Protein AF-A0A7W0CKQ2-F1 (afdb_monomer_lite)

pLDDT: mean 81.31, std 12.92, range [56.69, 96.81]

Sequence (159 aa):
MTKRRLLDELNRATTPTARPNVLVALWRWRYELGAAITIVLVVTTVGPLPLAVPLLLLLWPPGRSEVWGRIRCVIVAHRIRVGFVQAYLVNRRGQIPVIAWCAPAPWGERAWVWCRAGITPGEIADRPEVIATACWAHSVEVLPHPRKPHWVLLEIVRG

Organism: NCBI:txid1032476

Structure (mmCIF, N/CA/C/O backbone):
data_AF-A0A7W0CKQ2-F1
#
_entry.id   AF-A0A7W0CKQ2-F1
#
loop_
_atom_site.group_PDB
_atom_site.id
_atom_site.type_symbol
_atom_site.label_atom_id
_atom_site.label_alt_id
_atom_site.label_comp_id
_atom_site.label_asym_id
_atom_site.label_entity_id
_atom_site.label_seq_id
_atom_site.pdbx_PDB_ins_code
_atom_site.Cartn_x
_atom_site.Cartn_y
_atom_site.Cartn_z
_atom_site.occupancy
_atom_site.B_iso_or_equiv
_atom_site.auth_seq_id
_atom_site.auth_comp_id
_atom_site.auth_asym_id
_atom_site.auth_atom_id
_atom_site.pdbx_PDB_model_num
ATOM 1 N N . MET A 1 1 ? -11.106 -5.987 29.820 1.00 61.22 1 MET A N 1
ATOM 2 C CA . MET A 1 1 ? -11.241 -6.160 28.355 1.00 61.22 1 MET A CA 1
ATOM 3 C C . MET A 1 1 ? -12.697 -6.520 28.054 1.00 61.22 1 MET A C 1
ATOM 5 O O . MET A 1 1 ? -13.184 -7.516 28.567 1.00 61.22 1 MET A O 1
ATOM 9 N N . THR A 1 2 ? -13.450 -5.654 27.370 1.00 86.75 2 THR A N 1
ATOM 10 C CA . THR A 1 2 ? -14.924 -5.751 27.276 1.00 86.75 2 THR A CA 1
ATOM 11 C C . THR A 1 2 ? -15.350 -6.796 26.239 1.00 86.75 2 THR A C 1
ATOM 13 O O . THR A 1 2 ? -14.802 -6.798 25.141 1.00 86.75 2 THR A O 1
ATOM 16 N N . LYS A 1 3 ? -16.367 -7.624 26.528 1.00 87.38 3 LYS A N 1
ATOM 17 C CA . LYS A 1 3 ? -16.922 -8.679 25.640 1.00 87.38 3 LYS A CA 1
ATOM 18 C C . LYS A 1 3 ? -17.073 -8.264 24.163 1.00 87.38 3 LYS A C 1
ATOM 20 O O . LYS A 1 3 ? -16.834 -9.073 23.275 1.00 87.38 3 LYS A O 1
ATOM 25 N N . ARG A 1 4 ? -17.423 -6.998 23.893 1.00 83.56 4 ARG A N 1
ATOM 26 C CA . ARG A 1 4 ? -17.528 -6.441 22.530 1.00 83.56 4 ARG A CA 1
ATOM 27 C C . ARG A 1 4 ? -16.199 -6.440 21.761 1.00 83.56 4 ARG A C 1
ATOM 29 O O . ARG A 1 4 ? -16.205 -6.815 20.600 1.00 83.56 4 ARG A O 1
ATOM 36 N N . ARG A 1 5 ? -15.072 -6.103 22.403 1.00 80.94 5 ARG A N 1
ATOM 37 C CA . ARG A 1 5 ? -13.747 -6.131 21.752 1.00 80.94 5 ARG A CA 1
ATOM 38 C C . ARG A 1 5 ? -13.336 -7.546 21.356 1.00 80.94 5 ARG A C 1
ATOM 40 O O . ARG A 1 5 ? -12.866 -7.734 20.247 1.00 80.94 5 ARG A O 1
ATOM 47 N N . LEU A 1 6 ? -13.568 -8.527 22.231 1.00 85.38 6 LEU A N 1
ATOM 48 C CA . LEU A 1 6 ? -13.266 -9.932 21.932 1.00 85.38 6 LEU A CA 1
ATOM 49 C C . LEU A 1 6 ? -14.089 -10.450 20.749 1.00 85.38 6 LEU A C 1
ATOM 51 O O . LEU A 1 6 ? -13.558 -11.132 19.882 1.00 85.38 6 LEU A O 1
ATOM 55 N N . LEU A 1 7 ? -15.376 -10.095 20.683 1.00 85.62 7 LEU A N 1
ATOM 56 C CA . LEU A 1 7 ? -16.220 -10.441 19.538 1.00 85.62 7 LEU A CA 1
ATOM 57 C C . LEU A 1 7 ? -15.746 -9.756 18.251 1.00 85.62 7 LEU A C 1
ATOM 59 O O . LEU A 1 7 ? -15.722 -10.400 17.207 1.00 85.62 7 LEU A O 1
ATOM 63 N N . ASP A 1 8 ? -15.340 -8.486 18.316 1.00 80.06 8 ASP A N 1
ATOM 64 C CA . ASP A 1 8 ? -14.803 -7.769 17.155 1.00 80.06 8 ASP A CA 1
ATOM 65 C C . ASP A 1 8 ? -13.470 -8.372 16.671 1.00 80.06 8 ASP A C 1
ATOM 67 O O . ASP A 1 8 ? -13.267 -8.500 15.464 1.00 80.06 8 ASP A O 1
ATOM 71 N N . GLU A 1 9 ? -12.585 -8.792 17.581 1.00 81.31 9 GLU A N 1
ATOM 72 C CA . GLU A 1 9 ? -11.327 -9.479 17.251 1.00 81.31 9 GLU A CA 1
ATOM 73 C C . GLU A 1 9 ? -11.567 -10.864 16.639 1.00 81.31 9 GLU A C 1
ATOM 75 O O . GLU A 1 9 ? -11.019 -11.167 15.579 1.00 81.31 9 GLU A O 1
ATOM 80 N N . LEU A 1 10 ? -12.442 -11.676 17.242 1.00 83.56 10 LEU A N 1
ATOM 81 C CA . LEU A 1 10 ? -12.823 -12.987 16.704 1.00 83.56 10 LEU A CA 1
ATOM 82 C C . LEU A 1 10 ? -13.466 -12.868 15.320 1.00 83.56 10 LEU A C 1
ATOM 84 O O . LEU A 1 10 ? -13.166 -13.653 14.419 1.00 83.56 10 LEU A O 1
ATOM 88 N N . ASN A 1 11 ? -14.326 -11.867 15.126 1.00 81.69 11 ASN A N 1
ATOM 89 C CA . ASN A 1 11 ? -14.969 -11.627 13.841 1.00 81.69 11 ASN A CA 1
ATOM 90 C C . ASN A 1 11 ? -13.939 -11.218 12.774 1.00 81.69 11 ASN A C 1
ATOM 92 O O . ASN A 1 11 ? -13.985 -11.720 11.654 1.00 81.69 11 ASN A O 1
ATOM 96 N N . ARG A 1 12 ? -12.952 -10.372 13.108 1.00 72.75 12 ARG A N 1
ATOM 97 C CA . ARG A 1 12 ? -11.846 -10.047 12.184 1.00 72.75 12 ARG A CA 1
ATOM 98 C C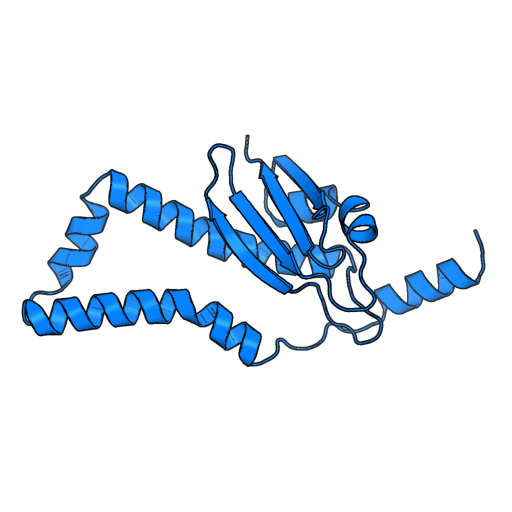 . ARG A 1 12 ? -11.006 -11.269 11.828 1.00 72.75 12 ARG A C 1
ATOM 100 O O . ARG A 1 12 ? -10.653 -11.419 10.663 1.00 72.75 12 ARG A O 1
ATOM 107 N N . ALA A 1 13 ? -10.714 -12.135 12.798 1.00 76.19 13 ALA A N 1
ATOM 108 C CA . ALA A 1 13 ? -9.913 -13.337 12.578 1.00 76.19 13 ALA A CA 1
ATOM 109 C C . ALA A 1 13 ? -10.618 -14.371 11.683 1.00 76.19 13 ALA A C 1
ATOM 111 O O . ALA A 1 13 ? -9.965 -15.092 10.934 1.00 76.19 13 ALA A O 1
ATOM 112 N N . THR A 1 14 ? -11.951 -14.433 11.741 1.00 79.94 14 THR A N 1
ATOM 113 C CA . THR A 1 14 ? -12.763 -15.409 10.994 1.00 79.94 14 THR A CA 1
ATOM 114 C C . THR A 1 14 ? -13.299 -14.884 9.663 1.00 79.94 14 THR A C 1
ATOM 116 O O . THR A 1 14 ? -13.731 -15.682 8.832 1.00 79.94 14 THR A O 1
ATOM 119 N N . THR A 1 15 ? -13.266 -13.568 9.419 1.00 77.38 15 THR A N 1
ATOM 120 C CA . THR A 1 15 ? -13.777 -12.985 8.172 1.00 77.38 15 THR A CA 1
ATOM 121 C C . THR A 1 15 ? -12.854 -13.347 6.999 1.00 77.38 15 THR A C 1
ATOM 123 O O . THR A 1 15 ? -11.710 -12.885 6.959 1.00 77.38 15 THR A O 1
ATOM 126 N N . PRO A 1 16 ? -13.323 -14.117 5.997 1.00 73.81 16 PRO A N 1
ATOM 127 C CA . PRO A 1 16 ? -12.514 -14.432 4.829 1.00 73.81 16 PRO A CA 1
ATOM 128 C C . PRO A 1 16 ? -12.213 -13.166 4.021 1.00 73.81 16 PRO A C 1
ATOM 130 O O . PRO A 1 16 ? -13.053 -12.277 3.858 1.00 73.81 16 PRO A O 1
ATOM 133 N N . THR A 1 17 ? -10.998 -13.091 3.479 1.00 72.81 17 THR A N 1
ATOM 134 C CA . THR A 1 17 ? -10.588 -11.951 2.655 1.00 72.81 17 THR A CA 1
ATOM 135 C C . THR A 1 17 ? -11.352 -11.944 1.331 1.00 72.81 17 THR A C 1
ATOM 137 O O . THR A 1 17 ? -11.393 -12.929 0.591 1.00 72.81 17 THR A O 1
ATOM 140 N N . ALA A 1 18 ? -11.980 -10.812 1.019 1.00 75.31 18 ALA A N 1
ATOM 141 C CA . ALA A 1 18 ? -12.736 -10.648 -0.212 1.00 75.31 18 ALA A CA 1
ATOM 142 C C . ALA A 1 18 ? -11.805 -10.708 -1.435 1.00 75.31 18 ALA A C 1
ATOM 144 O O . ALA A 1 18 ? -10.710 -10.129 -1.445 1.00 75.31 18 ALA A O 1
ATOM 145 N N . ARG A 1 19 ? -12.262 -11.377 -2.504 1.00 69.69 19 ARG A N 1
ATOM 146 C CA . ARG A 1 19 ? -11.509 -11.475 -3.762 1.00 69.69 19 ARG A CA 1
ATOM 147 C C . ARG A 1 19 ? -11.252 -10.075 -4.352 1.00 69.69 19 ARG A C 1
ATOM 149 O O . ARG A 1 19 ? -12.103 -9.190 -4.230 1.00 69.69 19 ARG A O 1
ATOM 156 N N . PRO A 1 20 ? -10.078 -9.844 -4.977 1.00 63.22 20 PRO A N 1
ATOM 157 C CA . PRO A 1 20 ? -9.766 -8.563 -5.600 1.00 63.22 20 PRO A CA 1
ATOM 158 C C . PRO A 1 20 ? -10.829 -8.185 -6.634 1.00 63.22 20 PRO A C 1
ATOM 160 O O . PRO A 1 20 ? -11.182 -8.998 -7.481 1.00 63.22 20 PRO A O 1
ATOM 163 N N . ASN A 1 21 ? -11.298 -6.938 -6.588 1.00 68.12 21 ASN A N 1
ATOM 164 C CA . ASN A 1 21 ? -12.192 -6.410 -7.613 1.00 68.12 21 ASN A CA 1
ATOM 165 C C . ASN A 1 21 ? -11.434 -6.269 -8.950 1.00 68.12 21 ASN A C 1
ATOM 167 O O . ASN A 1 21 ? -10.255 -5.906 -8.946 1.00 68.12 21 ASN A O 1
ATOM 171 N N . VAL A 1 22 ? -12.110 -6.498 -10.080 1.00 59.16 22 VAL A N 1
ATOM 172 C CA . VAL A 1 22 ? -11.558 -6.374 -11.444 1.00 59.16 22 VAL A CA 1
ATOM 173 C C . VAL A 1 22 ? -10.933 -4.996 -11.663 1.00 59.16 22 VAL A C 1
ATOM 175 O O . VAL A 1 22 ? -9.868 -4.894 -12.254 1.00 59.16 22 VAL A O 1
ATOM 178 N N . LEU A 1 23 ? -11.507 -3.942 -11.077 1.00 59.78 23 LEU A N 1
ATOM 179 C CA . LEU A 1 23 ? -10.937 -2.590 -11.106 1.00 59.78 23 LEU A CA 1
ATOM 180 C C . LEU A 1 23 ? -9.557 -2.494 -10.438 1.00 59.78 23 LEU A C 1
ATOM 182 O O . LEU A 1 23 ? -8.695 -1.772 -10.920 1.00 59.78 23 LEU A O 1
ATOM 186 N N . VAL A 1 24 ? -9.313 -3.241 -9.356 1.00 63.59 24 VAL A N 1
ATOM 187 C CA . VAL A 1 24 ? -7.997 -3.292 -8.692 1.00 63.59 24 VAL A CA 1
ATOM 188 C C . VAL A 1 24 ? -7.001 -4.083 -9.541 1.00 63.59 24 VAL A C 1
ATOM 190 O O . VAL A 1 24 ? -5.821 -3.739 -9.581 1.00 63.59 24 VAL A O 1
ATOM 193 N N . ALA A 1 25 ? -7.467 -5.116 -10.247 1.00 62.53 25 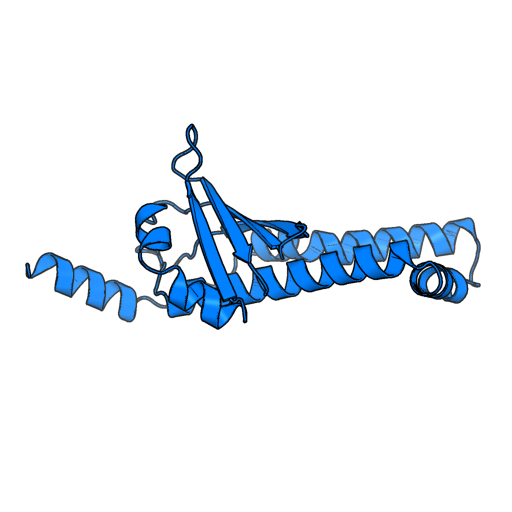ALA A N 1
ATOM 194 C CA . ALA A 1 25 ? -6.652 -5.849 -11.212 1.00 62.53 25 ALA A CA 1
ATOM 195 C C . ALA A 1 25 ? -6.296 -4.980 -12.432 1.00 62.53 25 ALA A C 1
ATOM 197 O O . ALA A 1 25 ? -5.134 -4.927 -12.817 1.00 62.53 25 ALA A O 1
ATOM 198 N N . LEU A 1 26 ? -7.253 -4.220 -12.966 1.00 59.84 26 LEU A N 1
ATOM 199 C CA . LEU A 1 26 ? -7.049 -3.283 -14.071 1.00 59.84 26 LEU A CA 1
ATOM 200 C C . LEU A 1 26 ? -6.112 -2.136 -13.670 1.00 59.84 26 LEU A C 1
ATOM 202 O O . LEU A 1 26 ? -5.181 -1.794 -14.392 1.00 59.84 26 LEU A O 1
ATOM 206 N N . TRP A 1 27 ? -6.303 -1.594 -12.463 1.00 65.00 27 TRP A N 1
ATOM 207 C CA . TRP A 1 27 ? -5.400 -0.622 -11.854 1.00 65.00 27 TRP A CA 1
ATOM 208 C C . TRP A 1 27 ? -3.989 -1.220 -11.794 1.00 65.00 27 TRP A C 1
ATOM 210 O O . TRP A 1 27 ? -3.040 -0.583 -12.237 1.00 65.00 27 TRP A O 1
ATOM 220 N N . ARG A 1 28 ? -3.816 -2.456 -11.321 1.00 64.19 28 ARG A N 1
ATOM 221 C CA . ARG A 1 28 ? -2.519 -3.157 -11.311 1.00 64.19 28 ARG A CA 1
ATOM 222 C C . ARG A 1 28 ? -1.914 -3.324 -12.716 1.00 64.19 28 ARG A C 1
ATOM 224 O O . ARG A 1 28 ? -0.700 -3.213 -12.849 1.00 64.19 28 ARG A O 1
ATOM 231 N N . TRP A 1 29 ? -2.743 -3.489 -13.744 1.00 59.38 29 TRP A N 1
ATOM 232 C CA . TRP A 1 29 ? -2.312 -3.643 -15.135 1.00 59.38 29 TRP A CA 1
ATOM 233 C C . TRP A 1 29 ? -1.749 -2.374 -15.773 1.00 59.38 29 TRP A C 1
ATOM 235 O O . TRP A 1 29 ? -1.114 -2.460 -16.814 1.00 59.38 29 TRP A O 1
ATOM 245 N N . ARG A 1 30 ? -1.884 -1.194 -15.156 1.00 70.31 30 ARG A N 1
ATOM 246 C CA . ARG A 1 30 ? -1.410 0.058 -15.772 1.00 70.31 30 ARG A CA 1
ATOM 247 C C . ARG A 1 30 ? 0.099 0.097 -16.054 1.00 70.31 30 ARG A C 1
ATOM 249 O O . ARG A 1 30 ? 0.514 0.776 -16.983 1.00 70.31 30 ARG A O 1
ATOM 256 N N . TYR A 1 31 ? 0.913 -0.628 -15.282 1.00 63.09 31 TYR A N 1
ATOM 257 C CA . TYR A 1 31 ? 2.360 -0.710 -15.522 1.00 63.09 31 TYR A CA 1
ATOM 258 C C . TYR A 1 31 ? 2.708 -1.710 -16.630 1.00 63.09 31 TYR A C 1
ATOM 260 O O . TYR A 1 31 ? 3.593 -1.435 -17.433 1.00 63.09 31 TYR A O 1
ATOM 268 N N . GLU A 1 32 ? 1.976 -2.824 -16.715 1.00 65.94 32 GLU A N 1
ATOM 269 C CA . GLU A 1 32 ? 2.106 -3.800 -17.807 1.00 65.94 32 GLU A CA 1
ATOM 270 C C . GLU A 1 32 ? 1.605 -3.202 -19.131 1.00 65.94 32 GLU A C 1
ATOM 272 O O . GLU A 1 32 ? 2.283 -3.307 -20.148 1.00 65.94 32 GLU A O 1
ATOM 277 N N . LEU A 1 33 ? 0.482 -2.476 -19.100 1.00 68.50 33 LEU A N 1
ATOM 278 C CA . LEU A 1 33 ? -0.056 -1.725 -20.235 1.00 68.50 33 LEU A CA 1
ATOM 279 C C . LEU A 1 33 ? 0.871 -0.583 -20.650 1.00 68.50 33 LEU A C 1
ATOM 281 O O . LEU A 1 33 ? 1.100 -0.402 -21.837 1.00 68.50 33 LEU A O 1
ATOM 285 N N . GLY A 1 34 ? 1.438 0.159 -19.693 1.00 67.62 34 GLY A N 1
ATOM 286 C CA . GLY A 1 34 ? 2.424 1.201 -19.983 1.00 67.62 34 GLY A CA 1
ATOM 287 C C . GLY A 1 34 ? 3.650 0.639 -20.700 1.00 67.62 34 GLY A C 1
ATOM 288 O O . GLY A 1 34 ? 4.020 1.143 -21.755 1.00 67.62 34 GLY A O 1
ATOM 289 N N . ALA A 1 35 ? 4.222 -0.455 -20.187 1.00 68.00 35 ALA A N 1
ATOM 290 C CA . ALA A 1 35 ? 5.347 -1.132 -20.827 1.00 68.00 35 ALA A CA 1
ATOM 291 C C . ALA A 1 35 ? 4.983 -1.675 -22.220 1.00 68.00 35 ALA A C 1
ATOM 293 O O . ALA A 1 35 ? 5.735 -1.468 -23.170 1.00 68.00 35 ALA A O 1
ATOM 294 N N . ALA A 1 36 ? 3.818 -2.313 -22.364 1.00 71.44 36 ALA A N 1
ATOM 295 C CA . ALA A 1 36 ? 3.342 -2.826 -23.646 1.00 71.44 36 ALA A CA 1
ATOM 296 C C . ALA A 1 36 ? 3.142 -1.703 -24.676 1.00 71.44 36 ALA A C 1
ATOM 298 O O . ALA A 1 36 ? 3.604 -1.829 -25.806 1.00 71.44 36 ALA A O 1
ATOM 299 N N . ILE A 1 37 ? 2.527 -0.582 -24.284 1.00 75.31 37 ILE A N 1
ATOM 300 C CA . ILE A 1 37 ? 2.337 0.596 -25.144 1.00 75.31 37 ILE A CA 1
ATOM 301 C C . ILE A 1 37 ? 3.689 1.168 -25.578 1.00 75.31 37 ILE A C 1
ATOM 303 O O . ILE A 1 37 ? 3.870 1.462 -26.758 1.00 75.31 37 ILE A O 1
ATOM 307 N N . THR A 1 38 ? 4.653 1.292 -24.661 1.00 66.62 38 THR A N 1
ATOM 308 C CA . THR A 1 38 ? 6.007 1.754 -24.996 1.00 66.62 38 THR A CA 1
ATOM 309 C C . THR A 1 38 ? 6.691 0.819 -25.993 1.00 66.62 38 THR A C 1
ATOM 311 O O . THR A 1 38 ? 7.251 1.297 -26.976 1.00 66.62 38 THR A O 1
ATOM 314 N N . ILE A 1 39 ? 6.612 -0.501 -25.792 1.00 67.88 39 ILE A N 1
ATOM 315 C CA . ILE A 1 39 ? 7.173 -1.495 -26.720 1.00 67.88 39 ILE A CA 1
ATOM 316 C C . ILE A 1 39 ? 6.520 -1.370 -28.101 1.00 67.88 39 ILE A C 1
ATOM 318 O O . ILE A 1 39 ? 7.228 -1.308 -29.103 1.00 67.88 39 ILE A O 1
ATOM 322 N N . VAL A 1 40 ? 5.188 -1.286 -28.165 1.00 72.62 40 VAL A N 1
ATOM 323 C CA . VAL A 1 40 ? 4.444 -1.151 -29.426 1.00 72.62 40 VAL A CA 1
ATOM 324 C C . VAL A 1 40 ? 4.841 0.130 -30.161 1.00 72.62 40 VAL A C 1
ATOM 326 O O . VAL A 1 40 ? 5.186 0.067 -31.337 1.00 72.62 40 VAL A O 1
ATOM 329 N N . LEU A 1 41 ? 4.879 1.277 -29.474 1.00 70.12 41 LEU A N 1
ATOM 330 C CA . LEU A 1 41 ? 5.317 2.552 -30.055 1.00 70.12 41 LEU A CA 1
ATOM 331 C C . LEU A 1 41 ? 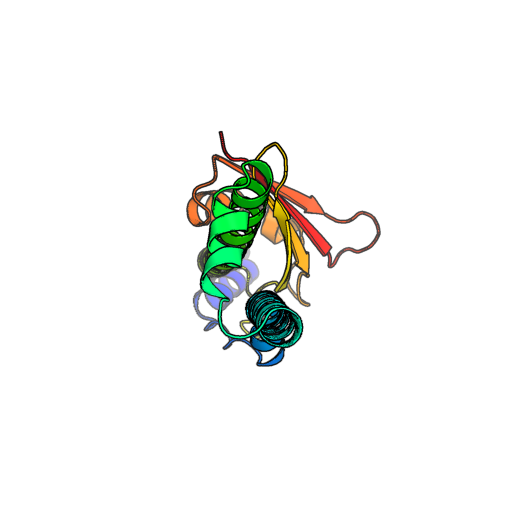6.732 2.458 -30.636 1.00 70.12 41 LEU A C 1
ATOM 333 O O . LEU A 1 41 ? 6.961 2.874 -31.770 1.00 70.12 41 LEU A O 1
ATOM 337 N N . VAL A 1 42 ? 7.664 1.851 -29.905 1.00 64.38 42 VAL A N 1
ATOM 338 C CA . VAL A 1 42 ? 9.048 1.654 -30.356 1.00 64.38 42 VAL A CA 1
ATOM 339 C C . VAL A 1 42 ? 9.113 0.768 -31.603 1.00 64.38 42 VAL A C 1
ATOM 341 O O . VAL A 1 42 ? 9.754 1.137 -32.583 1.00 64.38 42 VAL A O 1
ATOM 344 N N . VAL A 1 43 ? 8.409 -0.368 -31.603 1.00 67.31 43 VAL A N 1
ATOM 345 C CA . VAL A 1 43 ? 8.353 -1.293 -32.750 1.00 67.31 43 VAL A CA 1
ATOM 346 C C . VAL A 1 43 ? 7.761 -0.604 -33.983 1.00 67.31 43 VAL A C 1
ATOM 348 O O . VAL A 1 43 ? 8.280 -0.756 -35.086 1.00 67.31 43 VAL A O 1
ATOM 351 N N . THR A 1 44 ? 6.689 0.173 -33.803 1.00 70.25 44 THR A N 1
ATOM 352 C CA . THR A 1 44 ? 5.978 0.840 -34.911 1.00 70.25 44 THR A CA 1
ATOM 353 C C . THR A 1 44 ? 6.737 2.023 -35.512 1.00 70.25 44 THR A C 1
ATOM 355 O O . THR A 1 44 ? 6.538 2.326 -36.683 1.00 70.25 44 THR A O 1
ATOM 358 N N . THR A 1 45 ? 7.610 2.681 -34.743 1.00 66.69 45 THR A N 1
ATOM 359 C CA . THR A 1 45 ? 8.371 3.860 -35.197 1.00 66.69 45 THR A CA 1
ATOM 360 C C . THR A 1 45 ? 9.759 3.516 -35.739 1.00 66.69 45 THR A C 1
ATOM 362 O O . THR A 1 45 ? 10.235 4.203 -36.639 1.00 66.69 45 THR A O 1
ATOM 365 N N . VAL A 1 46 ? 10.407 2.459 -35.229 1.00 65.75 46 VAL A N 1
ATOM 366 C CA . VAL A 1 46 ? 11.797 2.087 -35.576 1.00 65.75 46 VAL A CA 1
ATOM 367 C C . VAL A 1 46 ? 11.875 0.830 -36.463 1.00 65.75 46 VAL A C 1
ATOM 369 O O . VAL A 1 46 ? 12.909 0.560 -37.071 1.00 65.75 46 VAL A O 1
ATOM 372 N N . GLY A 1 47 ? 10.785 0.068 -36.596 1.00 63.84 47 GLY A N 1
ATOM 373 C CA . GLY A 1 47 ? 10.752 -1.206 -37.321 1.00 63.84 47 GLY A CA 1
ATOM 374 C C . GLY A 1 47 ? 11.119 -2.417 -36.443 1.00 63.84 47 GLY A C 1
ATOM 375 O O . GLY A 1 47 ? 11.353 -2.279 -35.239 1.00 63.84 47 GLY A O 1
ATOM 376 N N . PRO A 1 48 ? 11.173 -3.640 -37.010 1.00 59.19 48 PRO A N 1
ATOM 377 C CA . PRO A 1 48 ? 11.342 -4.898 -36.273 1.00 59.19 48 PRO A CA 1
ATOM 378 C C . PRO A 1 48 ? 12.788 -5.163 -35.805 1.00 59.19 48 PRO A C 1
ATOM 380 O O . PRO A 1 48 ? 13.220 -6.311 -35.740 1.00 59.19 48 PRO A O 1
ATOM 383 N N . LEU A 1 49 ? 13.529 -4.123 -35.412 1.00 57.34 49 LEU A N 1
ATOM 384 C CA . LEU A 1 49 ? 14.825 -4.192 -34.716 1.00 57.34 49 LEU A CA 1
ATOM 385 C C . LEU A 1 49 ? 14.667 -3.818 -33.217 1.00 57.34 49 LEU A C 1
ATOM 387 O O . LEU A 1 49 ? 15.437 -3.011 -32.694 1.00 57.34 49 LEU A O 1
ATOM 391 N N . PRO A 1 50 ? 13.677 -4.336 -32.456 1.00 58.06 50 PRO A N 1
ATOM 392 C CA . PRO A 1 50 ? 13.198 -3.684 -31.243 1.00 58.06 50 PRO A CA 1
ATOM 393 C C . PRO A 1 50 ? 13.872 -4.236 -29.981 1.00 58.06 50 PRO A C 1
ATOM 395 O O . PRO A 1 50 ? 13.561 -3.805 -28.875 1.00 58.06 50 PRO A O 1
ATOM 398 N N . LEU A 1 51 ? 14.816 -5.172 -30.122 1.00 56.69 51 LEU A N 1
ATOM 399 C CA . LEU A 1 51 ? 15.589 -5.703 -29.000 1.00 56.69 51 LEU A CA 1
ATOM 400 C C . LEU A 1 51 ? 16.604 -4.680 -28.479 1.00 56.69 51 LEU A C 1
ATOM 402 O O . LEU A 1 51 ? 16.988 -4.748 -27.315 1.00 56.69 51 LEU A O 1
ATOM 406 N N . ALA A 1 52 ? 16.996 -3.700 -29.299 1.00 57.09 52 ALA A N 1
ATOM 407 C CA . ALA A 1 52 ? 17.983 -2.695 -28.922 1.00 57.09 52 ALA A CA 1
ATOM 408 C C . ALA A 1 52 ? 17.464 -1.698 -27.874 1.00 57.09 52 ALA A C 1
ATOM 410 O O . ALA A 1 52 ? 18.259 -1.201 -27.093 1.00 57.09 52 ALA A O 1
ATOM 411 N N . VAL A 1 53 ? 16.158 -1.418 -27.801 1.00 62.22 53 VAL A N 1
ATOM 412 C CA . VAL A 1 53 ? 15.599 -0.396 -26.893 1.00 62.22 53 VAL A CA 1
ATOM 413 C C . VAL A 1 53 ? 15.523 -0.819 -25.420 1.00 62.22 53 VAL A C 1
ATOM 415 O O . VAL A 1 53 ? 15.987 -0.043 -24.581 1.00 62.22 53 VAL A O 1
ATOM 418 N N . PRO A 1 54 ? 15.019 -2.015 -25.045 1.00 60.75 54 PRO A N 1
ATOM 419 C CA . PRO A 1 54 ? 15.164 -2.485 -23.669 1.00 60.75 54 PRO A CA 1
ATOM 420 C C . PRO A 1 54 ? 16.644 -2.641 -23.308 1.00 60.75 54 PRO A C 1
ATOM 422 O O . PRO A 1 54 ? 17.028 -2.277 -22.201 1.00 60.75 54 PRO A O 1
ATOM 425 N N . LEU A 1 55 ? 17.486 -3.081 -24.253 1.00 59.47 55 LEU A N 1
ATOM 426 C CA . LEU A 1 55 ? 18.934 -3.167 -24.065 1.00 59.47 55 LEU A CA 1
ATOM 427 C C . LEU A 1 55 ? 19.557 -1.782 -23.807 1.00 59.47 55 LEU A C 1
ATOM 429 O O . LEU A 1 55 ? 20.326 -1.647 -22.869 1.00 59.47 55 LEU A O 1
ATOM 433 N N . LEU A 1 56 ? 19.175 -0.738 -24.552 1.00 60.34 56 LEU A N 1
ATOM 434 C CA . LEU A 1 56 ? 19.630 0.645 -24.355 1.00 60.34 56 LEU A CA 1
ATOM 435 C C . LEU A 1 56 ? 19.165 1.217 -23.012 1.00 60.34 56 LEU A C 1
ATOM 437 O O . LEU A 1 56 ? 19.949 1.871 -22.336 1.00 60.34 56 LEU A O 1
ATOM 441 N N . LEU A 1 57 ? 17.922 0.952 -22.595 1.00 59.69 57 LEU A N 1
ATOM 442 C CA . LEU A 1 57 ? 17.402 1.352 -21.280 1.00 59.69 57 LEU A CA 1
ATOM 443 C C . LEU A 1 57 ? 18.109 0.627 -20.123 1.00 59.69 57 LEU A C 1
ATOM 445 O O . LEU A 1 57 ? 18.312 1.223 -19.065 1.00 59.69 57 LEU A O 1
ATOM 449 N N . LEU A 1 58 ? 18.498 -0.636 -20.326 1.00 57.50 58 LEU A N 1
ATOM 450 C CA . LEU A 1 58 ? 19.321 -1.423 -19.400 1.00 57.50 58 LEU A CA 1
ATOM 451 C C . LEU A 1 58 ? 20.785 -0.952 -19.379 1.00 57.50 58 LEU A C 1
ATOM 453 O O . LEU A 1 58 ? 21.398 -0.936 -18.310 1.00 57.50 58 LEU A O 1
ATOM 457 N N . LEU A 1 59 ? 21.332 -0.546 -20.531 1.00 57.75 59 LEU A N 1
ATOM 458 C CA . LEU A 1 59 ? 22.677 0.021 -20.665 1.00 57.75 59 LEU A CA 1
ATOM 459 C C . LEU A 1 59 ? 22.760 1.457 -20.128 1.00 57.75 59 LEU A C 1
ATOM 461 O O . LEU A 1 59 ? 23.840 1.877 -19.723 1.00 57.75 59 LEU A O 1
ATOM 465 N N . TRP A 1 60 ? 21.650 2.205 -20.094 1.00 57.78 60 TRP A N 1
ATOM 466 C CA . TRP A 1 60 ? 21.603 3.575 -19.588 1.00 57.78 60 TRP A CA 1
ATOM 467 C C . TRP A 1 60 ? 21.508 3.577 -18.049 1.00 57.78 60 TRP A C 1
ATOM 469 O O . TRP A 1 60 ? 20.463 3.228 -17.485 1.00 57.78 60 TRP A O 1
ATOM 479 N N . PRO A 1 61 ? 22.568 3.978 -17.321 1.00 58.72 61 PRO A N 1
ATOM 480 C CA . PRO A 1 61 ? 22.656 3.789 -15.877 1.00 58.72 61 PRO A CA 1
ATOM 481 C C . PRO A 1 61 ? 21.559 4.459 -15.024 1.00 58.72 61 PRO A C 1
ATOM 483 O O . PRO A 1 61 ? 21.235 3.869 -13.991 1.00 58.72 61 PRO A O 1
ATOM 486 N N . PRO A 1 62 ? 20.949 5.604 -15.402 1.00 63.38 62 PRO A N 1
ATOM 487 C CA . PRO A 1 62 ? 19.782 6.118 -14.682 1.00 63.38 62 PRO A CA 1
ATOM 488 C C . PRO A 1 62 ? 18.464 5.451 -15.115 1.00 63.38 62 PRO A C 1
ATOM 490 O O . PRO A 1 62 ? 17.520 5.393 -14.334 1.00 63.38 62 PRO A O 1
ATOM 493 N N . GLY A 1 63 ? 18.391 4.874 -16.321 1.00 60.62 63 GLY A N 1
ATOM 494 C CA . GLY A 1 63 ? 17.210 4.130 -16.777 1.00 60.62 63 GLY A CA 1
ATOM 495 C C . GLY A 1 63 ? 16.993 2.858 -15.957 1.00 60.62 63 GLY A C 1
ATOM 496 O O . GLY A 1 63 ? 15.896 2.609 -15.456 1.00 60.62 63 GLY A O 1
ATOM 497 N N . ARG A 1 64 ? 18.069 2.096 -15.720 1.00 66.00 64 ARG A N 1
ATOM 498 C CA . ARG A 1 64 ? 18.032 0.885 -14.880 1.00 66.00 64 ARG A CA 1
ATOM 499 C C . ARG A 1 64 ? 17.610 1.159 -13.431 1.00 66.00 64 ARG A C 1
ATOM 501 O O . ARG A 1 64 ? 16.873 0.353 -12.869 1.00 66.00 64 ARG A O 1
ATOM 508 N N . SER A 1 65 ? 18.043 2.267 -12.819 1.00 71.38 65 SER A N 1
ATOM 509 C CA . SER A 1 65 ? 17.711 2.577 -11.419 1.00 71.38 65 SER A CA 1
ATOM 510 C C . SER A 1 65 ? 16.246 2.962 -11.269 1.00 71.38 65 SER A C 1
ATOM 512 O O . SER A 1 65 ? 15.588 2.502 -10.338 1.00 71.38 65 SER A O 1
ATOM 514 N N . GLU A 1 66 ? 15.715 3.728 -12.222 1.00 70.06 66 GLU A N 1
ATOM 515 C CA . GLU A 1 66 ? 14.298 4.087 -12.259 1.00 70.06 66 GLU A CA 1
ATOM 516 C C . GLU A 1 66 ? 13.414 2.856 -12.482 1.00 70.06 66 GLU A C 1
ATOM 518 O O . GLU A 1 66 ? 12.457 2.629 -11.739 1.00 70.06 66 GLU A O 1
ATOM 523 N N . VAL A 1 67 ? 13.762 2.001 -13.450 1.00 70.19 67 VAL A N 1
ATOM 524 C CA . VAL A 1 67 ? 13.034 0.748 -13.709 1.00 70.19 67 VAL A CA 1
ATOM 525 C C . VAL A 1 67 ? 13.056 -0.155 -12.478 1.00 70.19 67 VAL A C 1
ATOM 527 O O . VAL A 1 67 ? 12.013 -0.667 -12.068 1.00 70.19 67 VAL A O 1
ATOM 530 N N . TRP A 1 68 ? 14.215 -0.308 -11.837 1.00 76.56 68 TRP A N 1
ATOM 531 C CA . TRP A 1 68 ? 14.342 -1.110 -10.624 1.00 76.56 68 TRP A CA 1
ATOM 532 C C . TRP A 1 68 ? 13.524 -0.542 -9.460 1.00 76.56 68 TRP A C 1
ATOM 534 O O . TRP A 1 68 ? 12.846 -1.297 -8.762 1.00 76.56 68 TRP A O 1
ATOM 544 N N . GLY A 1 69 ? 13.503 0.784 -9.294 1.00 79.75 69 GLY A N 1
ATOM 545 C CA . GLY A 1 69 ? 12.642 1.465 -8.327 1.00 79.75 69 GLY A CA 1
ATOM 546 C C . GLY A 1 69 ? 11.159 1.181 -8.574 1.00 79.75 69 GLY A C 1
ATOM 547 O O . GLY A 1 69 ? 10.421 0.860 -7.644 1.00 79.75 69 GLY A O 1
ATOM 548 N N . ARG A 1 70 ? 10.714 1.195 -9.835 1.00 80.38 70 ARG A N 1
ATOM 549 C CA . ARG A 1 70 ? 9.325 0.864 -10.197 1.00 80.38 70 ARG A CA 1
ATOM 550 C C . ARG A 1 70 ? 8.984 -0.603 -9.960 1.00 80.38 70 ARG A C 1
ATOM 552 O O . ARG A 1 70 ? 7.912 -0.885 -9.424 1.00 80.38 70 ARG A O 1
ATOM 559 N N . ILE A 1 71 ? 9.882 -1.526 -10.303 1.00 78.44 71 ILE A N 1
ATOM 560 C CA . ILE A 1 71 ? 9.710 -2.958 -10.021 1.00 78.44 71 ILE A CA 1
ATOM 561 C C . ILE A 1 71 ? 9.584 -3.179 -8.510 1.00 78.44 71 ILE A C 1
ATOM 563 O O . ILE A 1 71 ? 8.650 -3.849 -8.060 1.00 78.44 71 ILE A O 1
ATOM 567 N N . ARG A 1 72 ? 10.458 -2.549 -7.713 1.00 82.62 72 ARG A N 1
ATOM 568 C CA . ARG A 1 72 ? 10.374 -2.577 -6.248 1.00 82.62 72 ARG A CA 1
ATOM 569 C C . ARG A 1 72 ? 9.032 -2.062 -5.747 1.00 82.62 72 ARG A C 1
ATOM 571 O O . ARG A 1 72 ? 8.414 -2.743 -4.939 1.00 82.62 72 ARG A O 1
ATOM 578 N N . CYS A 1 73 ? 8.516 -0.953 -6.277 1.00 87.69 73 CYS A N 1
ATOM 579 C CA . CYS A 1 73 ? 7.191 -0.451 -5.903 1.00 87.69 73 CYS A CA 1
ATOM 580 C C . CYS A 1 73 ? 6.063 -1.459 -6.163 1.00 87.69 73 CYS A C 1
ATOM 582 O O . CYS A 1 73 ? 5.150 -1.573 -5.347 1.00 87.69 73 CYS A O 1
ATOM 584 N N . VAL A 1 74 ? 6.109 -2.212 -7.267 1.00 84.06 74 VAL A N 1
ATOM 585 C CA . VAL A 1 74 ? 5.109 -3.257 -7.553 1.00 84.06 74 VAL A CA 1
ATOM 586 C C . VAL A 1 74 ? 5.211 -4.400 -6.542 1.00 84.06 74 VAL A C 1
ATOM 588 O O . VAL A 1 74 ? 4.192 -4.842 -6.002 1.00 84.06 74 VAL A O 1
ATOM 591 N N . ILE A 1 75 ? 6.432 -4.850 -6.247 1.00 86.31 75 ILE A N 1
ATOM 592 C CA . ILE A 1 75 ? 6.687 -5.901 -5.254 1.00 86.31 75 ILE A CA 1
ATOM 593 C C . ILE A 1 75 ? 6.214 -5.443 -3.872 1.00 86.31 75 ILE A C 1
ATOM 595 O O . ILE A 1 75 ? 5.462 -6.159 -3.211 1.00 86.31 75 ILE A O 1
ATOM 599 N N . VAL A 1 76 ? 6.589 -4.233 -3.459 1.00 90.06 76 VAL A N 1
ATOM 600 C CA . VAL A 1 76 ? 6.199 -3.630 -2.181 1.00 90.06 76 VAL A CA 1
ATOM 601 C C . VAL A 1 76 ? 4.693 -3.469 -2.096 1.00 90.06 76 VAL A C 1
ATOM 603 O O . VAL A 1 76 ? 4.112 -3.878 -1.103 1.00 90.06 76 VAL A O 1
ATOM 606 N N . ALA A 1 77 ? 4.016 -2.993 -3.141 1.00 90.31 77 ALA A N 1
ATOM 607 C CA . ALA A 1 77 ? 2.559 -2.918 -3.138 1.00 90.31 77 ALA A CA 1
ATOM 608 C C . ALA A 1 77 ? 1.912 -4.302 -2.935 1.00 90.31 77 ALA A C 1
ATOM 610 O O . ALA A 1 77 ? 0.952 -4.449 -2.176 1.00 90.31 77 ALA A O 1
ATOM 611 N N . HIS A 1 78 ? 2.447 -5.349 -3.566 1.00 88.44 78 HIS A N 1
ATOM 612 C CA . HIS A 1 78 ? 1.961 -6.706 -3.334 1.00 88.44 78 HIS A CA 1
ATOM 613 C C . HIS A 1 78 ? 2.223 -7.176 -1.893 1.00 88.44 78 HIS A C 1
ATOM 615 O O . HIS A 1 78 ? 1.336 -7.754 -1.265 1.00 88.44 78 HIS A O 1
ATOM 621 N N . ARG A 1 79 ? 3.407 -6.893 -1.348 1.00 90.81 79 ARG A N 1
ATOM 622 C CA . ARG A 1 79 ? 3.791 -7.245 0.025 1.00 90.81 79 ARG A CA 1
ATOM 623 C C . ARG A 1 79 ? 2.993 -6.480 1.081 1.00 90.81 79 ARG A C 1
ATOM 625 O O . ARG A 1 79 ? 2.497 -7.115 2.001 1.00 90.81 79 ARG A O 1
ATOM 632 N N . ILE A 1 80 ? 2.752 -5.180 0.904 1.00 92.56 80 ILE A N 1
ATOM 633 C CA . ILE A 1 80 ? 1.861 -4.366 1.749 1.00 92.56 80 ILE A CA 1
ATOM 634 C C . ILE A 1 80 ? 0.473 -5.002 1.796 1.00 92.56 80 ILE A C 1
ATOM 636 O O . ILE A 1 80 ? -0.130 -5.113 2.858 1.00 92.56 80 ILE A O 1
ATOM 640 N N . ARG A 1 81 ? -0.031 -5.477 0.651 1.00 91.00 81 ARG A N 1
ATOM 641 C CA . ARG A 1 81 ? -1.328 -6.153 0.591 1.00 91.00 81 ARG A CA 1
ATOM 642 C C . ARG A 1 81 ? -1.351 -7.426 1.437 1.00 91.00 81 ARG A C 1
ATOM 644 O O . ARG A 1 81 ? -2.329 -7.664 2.139 1.00 91.00 81 ARG A O 1
ATOM 651 N N . VAL A 1 82 ? -0.290 -8.230 1.364 1.00 90.25 82 VAL A N 1
ATOM 652 C CA . VAL A 1 82 ? -0.122 -9.411 2.224 1.00 90.25 82 VAL A CA 1
ATOM 653 C C . VAL A 1 82 ? -0.028 -8.983 3.691 1.00 90.25 82 VAL A C 1
ATOM 655 O O . VAL A 1 82 ? -0.720 -9.560 4.521 1.00 90.25 82 VAL A O 1
ATOM 658 N N . GLY A 1 83 ? 0.725 -7.926 3.996 1.00 92.81 83 GLY A N 1
ATOM 659 C CA . GLY A 1 83 ? 0.828 -7.336 5.330 1.00 92.81 83 GLY A CA 1
ATOM 660 C C . GLY A 1 83 ? -0.527 -6.919 5.901 1.00 92.81 83 GLY A C 1
ATOM 661 O O . GLY A 1 83 ? -0.831 -7.259 7.035 1.00 92.81 83 GLY A O 1
ATOM 662 N N . PHE A 1 84 ? -1.398 -6.286 5.109 1.00 93.38 84 PHE A N 1
ATOM 663 C CA . PHE A 1 84 ? -2.759 -5.944 5.542 1.00 93.38 84 PHE A CA 1
ATOM 664 C C . PHE A 1 84 ? -3.616 -7.165 5.863 1.00 93.38 84 PHE A C 1
ATOM 666 O O . PHE A 1 84 ? -4.400 -7.127 6.810 1.00 93.38 84 PHE A O 1
ATOM 673 N N . VAL A 1 85 ? -3.463 -8.247 5.099 1.00 90.81 85 VAL A N 1
ATOM 674 C CA . VAL A 1 85 ? -4.153 -9.509 5.386 1.00 90.81 85 VAL A CA 1
ATOM 675 C C . VAL A 1 85 ? -3.642 -10.112 6.696 1.00 90.81 85 VAL A C 1
ATOM 677 O O . VAL A 1 85 ? -4.452 -10.460 7.546 1.00 90.81 85 VAL A O 1
ATOM 680 N N . GLN A 1 86 ? -2.322 -10.176 6.892 1.00 90.69 86 GLN A N 1
ATOM 681 C CA . GLN A 1 86 ? -1.712 -10.731 8.109 1.00 90.69 86 GLN A CA 1
ATOM 682 C C . GLN A 1 86 ? -1.975 -9.872 9.355 1.00 90.69 86 GLN A C 1
ATOM 684 O O . GLN A 1 86 ? -2.126 -10.392 10.454 1.00 90.69 86 GLN A O 1
ATOM 689 N N . ALA A 1 87 ? -2.095 -8.556 9.185 1.00 89.38 87 ALA A N 1
ATOM 690 C CA . ALA A 1 87 ? -2.465 -7.619 10.240 1.00 89.38 87 ALA A CA 1
ATOM 691 C C . ALA A 1 87 ? -3.975 -7.618 10.557 1.00 89.38 87 ALA A C 1
ATOM 693 O O . ALA A 1 87 ? -4.413 -6.833 11.399 1.00 89.38 87 ALA A O 1
ATOM 694 N N . TYR A 1 88 ? -4.780 -8.449 9.879 1.00 88.94 88 TYR A N 1
ATOM 695 C CA . TYR A 1 88 ? -6.245 -8.475 9.988 1.00 88.94 88 TYR A CA 1
ATOM 696 C C . TYR A 1 88 ? -6.888 -7.090 9.797 1.00 88.94 88 TYR A C 1
ATOM 698 O O . TYR A 1 88 ? -7.904 -6.754 10.413 1.00 88.94 88 TYR A O 1
ATOM 706 N N . LEU A 1 89 ? -6.303 -6.275 8.911 1.00 89.31 89 LEU A N 1
ATOM 707 C CA . LEU A 1 89 ? -6.824 -4.969 8.514 1.00 89.31 89 LEU A CA 1
ATOM 708 C C . LEU A 1 89 ? -7.906 -5.166 7.452 1.00 89.31 89 LEU A C 1
ATOM 710 O O . LEU A 1 89 ? -7.732 -4.860 6.273 1.00 89.31 89 LEU A O 1
ATOM 714 N N . VAL A 1 90 ? -9.028 -5.733 7.878 1.00 90.38 90 VAL A N 1
ATOM 715 C CA . VAL A 1 90 ? -10.197 -6.004 7.043 1.00 90.38 90 VAL A CA 1
ATOM 716 C C . VAL A 1 90 ? -11.419 -5.315 7.628 1.00 90.38 90 VAL A C 1
ATOM 718 O O . VAL A 1 90 ? -11.619 -5.282 8.841 1.00 90.38 90 VAL A O 1
ATOM 721 N N . ASN A 1 91 ? -12.271 -4.768 6.764 1.00 88.38 91 ASN A N 1
ATOM 722 C CA . ASN A 1 91 ? -13.578 -4.297 7.204 1.00 88.38 91 ASN A CA 1
ATOM 723 C C . ASN A 1 91 ? -14.538 -5.477 7.444 1.00 88.38 91 ASN A C 1
ATOM 725 O O . ASN A 1 91 ? -14.254 -6.618 7.088 1.00 88.38 91 ASN A O 1
ATOM 729 N N . ARG A 1 92 ? -15.739 -5.192 7.965 1.00 83.50 92 ARG A N 1
ATOM 730 C CA . ARG A 1 92 ? -16.790 -6.206 8.207 1.00 83.50 92 ARG A CA 1
ATOM 731 C C . ARG A 1 92 ? -17.224 -6.995 6.962 1.00 83.50 92 ARG A C 1
ATOM 733 O O . ARG A 1 92 ? -17.895 -8.007 7.091 1.00 83.50 92 ARG A O 1
ATOM 740 N N . ARG A 1 93 ? -16.896 -6.512 5.759 1.00 83.44 93 ARG A N 1
ATOM 741 C CA . ARG A 1 93 ? -17.175 -7.180 4.477 1.00 83.44 93 ARG A CA 1
ATOM 742 C C . ARG A 1 93 ? -15.951 -7.938 3.933 1.00 83.44 93 ARG A C 1
ATOM 744 O O . ARG A 1 93 ? -15.959 -8.317 2.765 1.00 83.44 93 ARG A O 1
ATOM 751 N N . GLY A 1 94 ? -14.884 -8.092 4.721 1.00 85.00 94 GLY A N 1
ATOM 752 C CA . GLY A 1 94 ? -13.642 -8.767 4.327 1.00 85.00 94 GLY A CA 1
ATOM 753 C C . GLY A 1 94 ? -12.758 -7.969 3.365 1.00 85.00 94 GLY A C 1
ATOM 754 O O . GLY A 1 94 ? -11.864 -8.525 2.729 1.00 85.00 94 GLY A O 1
ATOM 755 N N . GLN A 1 95 ? -13.007 -6.669 3.196 1.00 88.75 95 GLN A N 1
ATOM 756 C CA . GLN A 1 95 ? -12.267 -5.829 2.259 1.00 88.75 95 GLN A CA 1
ATOM 757 C C . GLN A 1 95 ? -11.073 -5.179 2.957 1.00 88.75 95 GLN A C 1
ATOM 759 O O . GLN A 1 95 ? -11.230 -4.556 4.003 1.00 88.75 95 GLN A O 1
ATOM 764 N N . ILE A 1 96 ? -9.905 -5.274 2.329 1.00 91.25 96 ILE A N 1
ATOM 765 C CA . ILE A 1 96 ? -8.655 -4.645 2.777 1.00 91.25 96 ILE A CA 1
ATOM 766 C C . ILE A 1 96 ? -8.509 -3.203 2.248 1.00 91.25 96 ILE A C 1
ATOM 768 O O . ILE A 1 96 ? -9.192 -2.842 1.274 1.00 91.25 96 ILE A O 1
ATOM 772 N N . PRO A 1 97 ? -7.603 -2.385 2.822 1.00 92.06 97 PRO A N 1
ATOM 773 C CA . PRO A 1 97 ? -7.243 -1.082 2.279 1.00 92.06 97 PRO A CA 1
ATOM 774 C C . PRO A 1 97 ? -6.708 -1.193 0.851 1.00 92.06 97 PRO A C 1
ATOM 776 O O . PRO A 1 97 ? -6.081 -2.184 0.465 1.00 92.06 97 PRO A O 1
ATOM 779 N N . VAL A 1 98 ? -6.968 -0.162 0.051 1.00 91.12 98 VAL A N 1
ATOM 780 C CA . VAL A 1 98 ? -6.575 -0.129 -1.359 1.00 91.12 98 VAL A CA 1
ATOM 781 C C . VAL A 1 98 ? -5.300 0.683 -1.501 1.00 91.12 98 VAL A C 1
ATOM 783 O O . VAL A 1 98 ? -5.260 1.853 -1.140 1.00 91.12 98 VAL A O 1
ATOM 786 N N . ILE A 1 99 ? -4.266 0.081 -2.078 1.00 91.12 99 ILE A N 1
ATOM 787 C CA . ILE A 1 99 ? -3.031 0.789 -2.417 1.00 91.12 99 ILE A CA 1
ATOM 788 C C . ILE A 1 99 ? -3.291 1.568 -3.706 1.00 91.12 99 ILE A C 1
ATOM 790 O O . ILE A 1 99 ? -3.434 0.987 -4.785 1.00 91.12 99 ILE A O 1
ATOM 794 N N . ALA A 1 100 ? -3.401 2.886 -3.595 1.00 89.81 100 ALA A N 1
ATOM 795 C CA . ALA A 1 100 ? -3.671 3.747 -4.736 1.00 89.81 100 ALA A CA 1
ATOM 796 C C . ALA A 1 100 ? -2.412 3.941 -5.582 1.00 89.81 100 ALA A C 1
ATOM 798 O O . ALA A 1 100 ? -2.449 3.815 -6.808 1.00 89.81 100 ALA A O 1
ATOM 799 N N . TRP A 1 101 ? -1.286 4.210 -4.927 1.00 88.06 101 TRP A N 1
ATOM 800 C CA . TRP A 1 101 ? -0.043 4.557 -5.597 1.00 88.06 101 TRP A CA 1
ATOM 801 C C . TRP A 1 101 ? 1.159 4.124 -4.770 1.00 88.06 101 TRP A C 1
ATOM 803 O O . TRP A 1 101 ? 1.108 4.200 -3.548 1.00 88.06 101 TRP A O 1
ATOM 813 N N . CYS A 1 102 ? 2.237 3.708 -5.431 1.00 89.94 102 CYS A N 1
ATOM 814 C CA . CYS A 1 102 ? 3.529 3.479 -4.801 1.00 89.94 102 CYS A CA 1
ATOM 815 C C . CYS A 1 102 ? 4.625 4.123 -5.656 1.00 89.94 102 CYS A C 1
ATOM 817 O O . CYS A 1 102 ? 4.603 4.009 -6.885 1.00 89.94 102 CYS A O 1
ATOM 819 N N . ALA A 1 103 ? 5.544 4.834 -5.009 1.00 89.56 103 ALA A N 1
ATOM 820 C CA . ALA A 1 103 ? 6.668 5.505 -5.648 1.00 89.56 103 ALA A CA 1
ATOM 821 C C . ALA A 1 103 ? 7.970 5.255 -4.877 1.00 89.56 103 ALA A C 1
ATOM 823 O O . ALA A 1 103 ? 7.922 5.104 -3.652 1.00 89.56 103 ALA A O 1
ATOM 824 N N . PRO A 1 104 ? 9.120 5.230 -5.574 1.00 88.88 104 PRO A N 1
ATOM 825 C CA . PRO A 1 104 ? 10.416 5.171 -4.915 1.00 88.88 104 PRO A CA 1
ATOM 826 C C . PRO A 1 104 ? 10.664 6.467 -4.131 1.00 88.88 104 PRO A C 1
ATOM 828 O O . PRO A 1 104 ? 10.192 7.541 -4.516 1.00 88.88 104 PRO A O 1
ATOM 831 N N . ALA A 1 105 ? 11.392 6.357 -3.025 1.00 90.44 105 ALA A N 1
ATOM 832 C CA . ALA A 1 105 ? 11.830 7.470 -2.191 1.00 90.44 105 ALA A CA 1
ATOM 833 C C . ALA A 1 105 ? 13.310 7.272 -1.803 1.00 90.44 105 ALA A C 1
ATOM 835 O O . ALA A 1 105 ? 13.787 6.138 -1.839 1.00 90.44 105 ALA A O 1
ATOM 836 N N . PRO A 1 106 ? 14.050 8.328 -1.408 1.00 88.19 106 PRO A N 1
ATOM 837 C CA . PRO A 1 106 ? 15.470 8.204 -1.050 1.00 88.19 106 PRO A CA 1
ATOM 838 C C . PRO A 1 106 ? 15.765 7.178 0.059 1.00 88.19 106 PRO A C 1
ATOM 840 O O . PRO A 1 106 ? 16.835 6.585 0.070 1.00 88.19 106 PRO A O 1
ATOM 843 N N . TRP A 1 107 ? 14.810 6.945 0.960 1.00 89.88 107 TRP A N 1
ATOM 844 C CA . TRP A 1 107 ? 14.901 6.001 2.083 1.00 89.88 107 TRP A 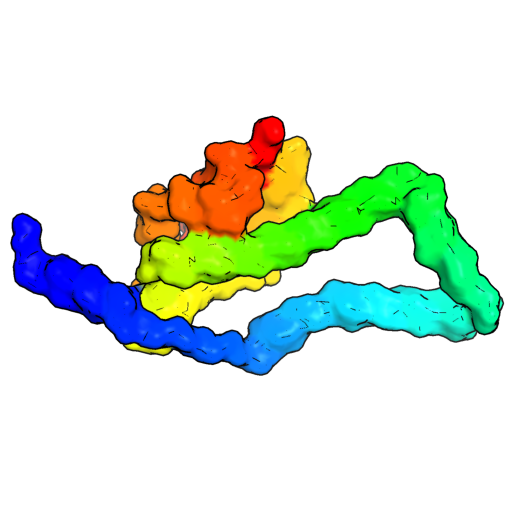CA 1
ATOM 845 C C . TRP A 1 107 ? 14.255 4.631 1.818 1.00 89.88 107 TRP A C 1
ATOM 847 O O . TRP A 1 107 ? 14.210 3.793 2.715 1.00 89.88 107 TRP A O 1
ATOM 857 N N . GLY A 1 108 ? 13.713 4.393 0.621 1.00 90.81 108 GLY A N 1
ATOM 858 C CA . GLY A 1 108 ? 12.996 3.161 0.290 1.00 90.81 108 GLY A CA 1
ATOM 859 C C . GLY A 1 108 ? 11.819 3.422 -0.640 1.00 90.81 108 GLY A C 1
ATOM 860 O O . GLY A 1 108 ? 11.996 3.758 -1.813 1.00 90.81 108 GLY A O 1
ATOM 861 N N . GLU A 1 109 ? 10.599 3.259 -0.137 1.00 94.12 109 GLU A N 1
ATOM 862 C CA . GLU A 1 109 ? 9.380 3.453 -0.919 1.00 94.12 109 GLU A CA 1
ATOM 863 C C . GLU A 1 109 ? 8.322 4.236 -0.146 1.00 94.12 109 GLU A C 1
ATOM 865 O O . GLU A 1 109 ? 8.273 4.235 1.077 1.00 94.12 109 GLU A O 1
ATOM 870 N N 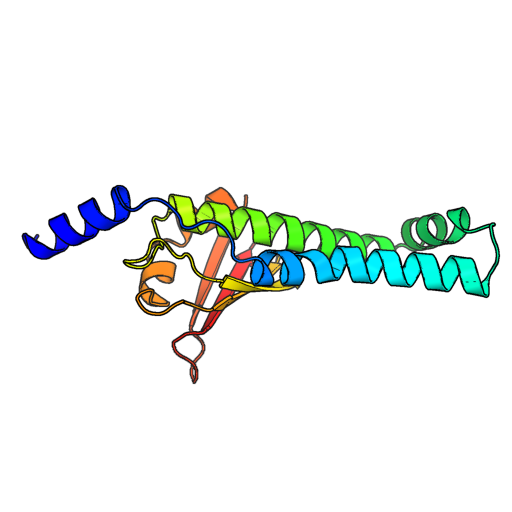. ARG A 1 110 ? 7.413 4.879 -0.873 1.00 95.38 110 ARG A N 1
ATOM 871 C CA . ARG A 1 110 ? 6.215 5.501 -0.309 1.00 95.38 110 ARG A CA 1
ATOM 872 C C . ARG A 1 110 ? 4.972 4.976 -0.990 1.00 95.38 110 ARG A C 1
ATOM 874 O O . ARG A 1 110 ? 4.943 4.845 -2.214 1.00 95.38 110 ARG A O 1
ATOM 881 N N . ALA A 1 111 ? 3.935 4.686 -0.218 1.00 94.88 111 ALA A N 1
ATOM 882 C CA . ALA A 1 111 ? 2.683 4.153 -0.728 1.00 94.88 111 ALA A CA 1
ATOM 883 C C . ALA A 1 111 ? 1.482 4.929 -0.187 1.00 94.88 111 ALA A C 1
ATOM 885 O O . ALA A 1 111 ? 1.263 5.016 1.015 1.00 94.88 111 ALA A O 1
ATOM 886 N N . TRP A 1 112 ? 0.664 5.455 -1.093 1.00 95.38 112 TRP A N 1
ATOM 887 C CA . TRP A 1 112 ? -0.633 6.015 -0.749 1.00 95.38 112 TRP A CA 1
ATOM 888 C C . TRP A 1 112 ? -1.661 4.905 -0.630 1.00 95.38 112 TRP A C 1
ATOM 890 O O . TRP A 1 112 ? -1.897 4.144 -1.576 1.00 95.38 112 TRP A O 1
ATOM 900 N N . VAL A 1 113 ? -2.307 4.854 0.523 1.00 95.00 113 VAL A N 1
ATOM 901 C CA . VAL A 1 113 ? -3.298 3.848 0.865 1.00 95.00 113 VAL A CA 1
ATOM 902 C C . VAL A 1 113 ? -4.617 4.535 1.174 1.00 95.00 113 VAL A C 1
ATOM 904 O O . VAL A 1 113 ? -4.703 5.466 1.973 1.00 95.00 113 VAL A O 1
ATOM 907 N N . TRP A 1 114 ? -5.661 4.051 0.518 1.00 94.31 114 TRP A N 1
ATOM 908 C CA . TRP A 1 114 ? -7.034 4.428 0.774 1.00 94.31 114 TRP A CA 1
ATOM 909 C C . 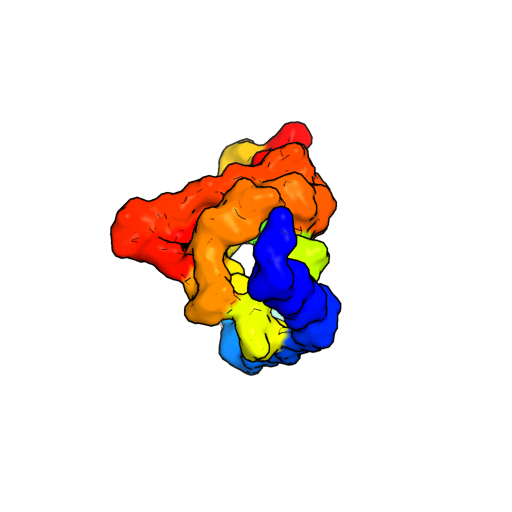TRP A 1 114 ? -7.663 3.416 1.734 1.00 94.31 114 TRP A C 1
ATOM 911 O O . TRP A 1 114 ? -7.920 2.257 1.387 1.00 94.31 114 TRP A O 1
ATOM 921 N N . CYS A 1 115 ? -7.924 3.870 2.954 1.00 92.62 115 CYS A N 1
ATOM 922 C CA . CYS A 1 115 ? -8.684 3.148 3.959 1.00 92.62 115 CYS A CA 1
ATOM 923 C C . CYS A 1 115 ? -10.144 3.038 3.511 1.00 92.62 115 CYS A C 1
ATOM 925 O O . CYS A 1 115 ? -10.839 4.041 3.315 1.00 92.62 115 CYS A O 1
ATOM 927 N N . ARG A 1 116 ? -10.623 1.804 3.335 1.00 90.31 116 ARG A N 1
ATOM 928 C CA . ARG A 1 116 ? -12.037 1.554 3.035 1.00 90.31 116 ARG A CA 1
ATOM 929 C C . ARG A 1 116 ? -12.891 1.840 4.268 1.00 90.31 116 ARG A C 1
ATOM 931 O O . ARG A 1 116 ? -12.408 1.774 5.394 1.00 90.31 116 ARG A O 1
ATOM 938 N N . ALA A 1 117 ? -14.180 2.100 4.051 1.00 86.38 117 ALA A N 1
ATOM 939 C CA . ALA A 1 117 ? -15.134 2.287 5.140 1.00 86.38 117 ALA A CA 1
ATOM 940 C C . ALA A 1 117 ? -15.047 1.131 6.156 1.00 86.38 117 ALA A C 1
ATOM 942 O O . ALA A 1 117 ? -15.116 -0.045 5.776 1.00 86.38 117 ALA A O 1
ATOM 943 N N . GLY A 1 118 ? -14.883 1.489 7.432 1.00 85.94 118 GLY A N 1
ATOM 944 C CA . GLY A 1 118 ? -14.688 0.552 8.538 1.00 85.94 118 GLY A CA 1
ATOM 945 C C . GLY A 1 118 ? -13.231 0.228 8.881 1.00 85.94 118 GLY A C 1
ATOM 946 O O . GLY A 1 118 ? -13.031 -0.552 9.800 1.00 85.94 118 GLY A O 1
ATOM 947 N N . ILE A 1 119 ? -12.250 0.806 8.176 1.00 90.50 119 ILE A N 1
ATOM 948 C CA . ILE A 1 119 ? -10.828 0.764 8.542 1.00 90.50 119 ILE A CA 1
ATOM 949 C C . ILE A 1 119 ? -10.357 2.193 8.779 1.00 90.50 119 ILE A C 1
ATOM 951 O O . ILE A 1 119 ? -10.624 3.082 7.966 1.00 90.50 119 ILE A O 1
ATOM 955 N N . THR A 1 120 ? -9.648 2.415 9.877 1.00 91.31 120 THR A N 1
ATOM 956 C CA . THR A 1 120 ? -9.111 3.735 10.233 1.00 91.31 120 THR A CA 1
ATOM 957 C C . THR A 1 120 ? -7.591 3.789 10.047 1.00 91.31 120 THR A C 1
ATOM 959 O O . THR A 1 120 ? -6.925 2.765 10.185 1.00 91.31 120 THR A O 1
ATOM 962 N N . PRO A 1 121 ? -7.000 4.968 9.765 1.00 92.38 121 PRO A N 1
ATOM 963 C CA . PRO A 1 121 ? -5.544 5.123 9.772 1.00 92.38 121 PRO A CA 1
ATOM 964 C C . PRO A 1 121 ? -4.907 4.738 11.114 1.00 92.38 121 PRO A C 1
ATOM 966 O O . PRO A 1 121 ? -3.808 4.198 11.120 1.00 92.38 121 PRO A O 1
ATOM 969 N N . GLY A 1 122 ? -5.614 4.960 12.231 1.00 91.62 122 GLY A N 1
ATOM 970 C CA . GLY A 1 122 ? -5.163 4.555 13.566 1.00 91.62 122 GLY A CA 1
ATOM 971 C C . GLY A 1 122 ? -4.957 3.045 13.683 1.00 91.62 122 GLY A C 1
ATOM 972 O O . GLY A 1 122 ? -3.904 2.609 14.117 1.00 91.62 122 GLY A O 1
ATOM 973 N N . GLU A 1 123 ? -5.886 2.234 13.168 1.00 91.31 123 GLU A N 1
ATOM 974 C CA . GLU A 1 123 ? -5.726 0.771 13.183 1.00 91.31 123 GLU A CA 1
ATOM 975 C C . GLU A 1 123 ? -4.511 0.279 12.384 1.00 91.31 123 GLU A C 1
ATOM 977 O O . GLU A 1 123 ? -3.950 -0.770 12.710 1.00 91.31 123 GLU A O 1
ATOM 982 N N . ILE A 1 124 ? -4.122 1.019 11.339 1.00 93.88 124 ILE A N 1
ATOM 983 C CA . ILE A 1 124 ? -2.912 0.754 10.551 1.00 93.88 124 ILE A CA 1
ATOM 984 C C . ILE A 1 124 ? -1.669 1.178 11.346 1.00 93.88 124 ILE A C 1
ATOM 986 O O . ILE A 1 124 ? -0.696 0.429 11.394 1.00 93.88 124 ILE A O 1
ATOM 990 N N . ALA A 1 125 ? -1.724 2.341 12.000 1.00 94.50 125 ALA A N 1
ATOM 991 C CA . ALA A 1 125 ? -0.663 2.860 12.863 1.00 94.50 125 ALA A CA 1
ATOM 992 C C . ALA A 1 125 ? -0.433 2.015 14.129 1.00 94.50 125 ALA A C 1
ATOM 994 O O . ALA A 1 125 ? 0.652 2.068 14.694 1.00 94.50 125 ALA A O 1
ATOM 995 N N . ASP A 1 126 ? -1.406 1.195 14.532 1.00 94.62 126 ASP A N 1
ATOM 996 C CA . ASP A 1 126 ? -1.257 0.225 15.625 1.00 94.62 126 ASP A CA 1
ATOM 997 C C . ASP A 1 126 ? -0.471 -1.035 15.213 1.00 94.62 126 ASP A C 1
ATOM 999 O O . ASP A 1 126 ? -0.104 -1.843 16.065 1.00 94.62 126 ASP A O 1
ATOM 1003 N N . ARG A 1 127 ? -0.269 -1.274 13.907 1.00 92.81 127 ARG A N 1
ATOM 1004 C CA . ARG A 1 127 ? 0.362 -2.502 13.378 1.00 92.81 127 ARG A CA 1
ATOM 1005 C C . ARG A 1 127 ? 1.469 -2.246 12.338 1.00 92.81 127 ARG A C 1
ATOM 1007 O O . ARG A 1 127 ? 1.536 -2.982 11.348 1.00 92.81 127 ARG A O 1
ATOM 1014 N N . PRO A 1 128 ? 2.357 -1.250 12.521 1.00 94.31 128 PRO A N 1
ATOM 1015 C CA . PRO A 1 128 ? 3.383 -0.925 11.535 1.00 94.31 128 PRO A CA 1
ATOM 1016 C C . PRO A 1 128 ? 4.408 -2.054 11.403 1.00 94.31 128 PRO A C 1
ATOM 1018 O O . PRO A 1 128 ? 4.847 -2.348 10.296 1.00 94.31 128 PRO A O 1
ATOM 1021 N N . GLU A 1 129 ? 4.725 -2.748 12.499 1.00 94.50 129 GLU A N 1
ATOM 1022 C CA . GLU A 1 129 ? 5.717 -3.829 12.531 1.00 94.50 129 GLU A CA 1
ATOM 1023 C C . GLU A 1 129 ? 5.312 -5.016 11.653 1.00 94.50 129 GLU A C 1
ATOM 1025 O O . GLU A 1 129 ? 6.106 -5.483 10.842 1.00 94.50 129 GLU A O 1
ATOM 1030 N N . VAL A 1 130 ? 4.047 -5.447 11.720 1.00 94.44 130 VAL A N 1
ATOM 1031 C CA . VAL A 1 130 ? 3.528 -6.542 10.878 1.00 94.44 130 VAL A CA 1
ATOM 1032 C C . VAL A 1 130 ? 3.653 -6.189 9.394 1.00 94.44 130 VAL A C 1
ATOM 1034 O O . VAL A 1 130 ? 4.010 -7.031 8.565 1.00 94.44 130 VAL A O 1
ATOM 1037 N N . ILE A 1 131 ? 3.385 -4.927 9.050 1.00 94.31 131 ILE A N 1
ATOM 1038 C CA . ILE A 1 131 ? 3.499 -4.427 7.679 1.00 94.31 131 ILE A CA 1
ATOM 1039 C C . ILE A 1 131 ? 4.976 -4.347 7.268 1.00 94.31 131 ILE A C 1
ATOM 1041 O O . ILE A 1 131 ? 5.315 -4.774 6.162 1.00 94.31 131 ILE A O 1
ATOM 1045 N N . ALA A 1 132 ? 5.858 -3.863 8.146 1.00 94.88 132 ALA A N 1
ATOM 1046 C CA . ALA A 1 132 ? 7.296 -3.774 7.906 1.00 94.88 132 ALA A CA 1
ATOM 1047 C C . ALA A 1 132 ? 7.915 -5.156 7.655 1.00 94.88 132 ALA A C 1
ATOM 1049 O O . ALA A 1 132 ? 8.572 -5.356 6.629 1.00 94.88 132 ALA A O 1
ATOM 1050 N N . THR A 1 133 ? 7.611 -6.141 8.507 1.00 95.38 133 THR A N 1
ATOM 1051 C CA . THR A 1 133 ? 8.051 -7.534 8.340 1.00 95.38 133 THR A CA 1
ATOM 1052 C C . THR A 1 133 ? 7.559 -8.121 7.019 1.00 95.38 133 THR A C 1
ATOM 1054 O O . THR A 1 133 ? 8.337 -8.734 6.288 1.00 95.38 133 THR A O 1
ATOM 1057 N N . ALA A 1 134 ? 6.292 -7.890 6.658 1.00 93.50 134 ALA A N 1
ATOM 1058 C CA . ALA A 1 134 ? 5.744 -8.367 5.389 1.00 93.50 134 ALA A CA 1
ATOM 1059 C C . ALA A 1 134 ? 6.451 -7.758 4.163 1.00 93.50 134 ALA A C 1
ATOM 1061 O O . ALA A 1 134 ? 6.552 -8.412 3.122 1.00 93.50 134 ALA A O 1
ATOM 1062 N N . CYS A 1 135 ? 6.941 -6.521 4.277 1.00 91.38 135 CYS A N 1
ATOM 1063 C CA . CYS A 1 135 ? 7.614 -5.789 3.202 1.00 91.38 135 CYS A CA 1
ATOM 1064 C C . CYS A 1 135 ? 9.135 -5.991 3.152 1.00 91.38 135 CYS A C 1
ATOM 1066 O O . CYS A 1 135 ? 9.769 -5.464 2.231 1.00 91.38 135 CYS A O 1
ATOM 1068 N N . TRP A 1 136 ? 9.708 -6.739 4.104 1.00 92.12 136 TRP A N 1
ATOM 1069 C CA . TRP A 1 136 ? 11.156 -6.820 4.338 1.00 92.12 136 TRP A CA 1
ATOM 1070 C C . TRP A 1 136 ? 11.791 -5.433 4.502 1.00 92.12 136 TRP A C 1
ATOM 1072 O O . TRP A 1 136 ? 12.832 -5.132 3.919 1.00 92.12 136 TRP A O 1
ATOM 1082 N N . ALA A 1 137 ? 11.097 -4.569 5.236 1.00 93.75 137 ALA A N 1
ATOM 1083 C CA . ALA A 1 137 ? 11.528 -3.216 5.540 1.00 93.75 137 ALA A CA 1
ATOM 1084 C C . ALA A 1 137 ? 12.064 -3.142 6.971 1.00 93.75 137 ALA A C 1
ATOM 1086 O O . ALA A 1 137 ? 11.677 -3.944 7.821 1.00 93.75 137 ALA A O 1
ATOM 1087 N N . HIS A 1 138 ? 12.934 -2.166 7.229 1.00 94.81 138 HIS A N 1
ATOM 1088 C CA . HIS A 1 138 ? 13.427 -1.896 8.576 1.00 94.81 138 HIS A CA 1
ATOM 1089 C C . HIS A 1 138 ? 12.310 -1.315 9.447 1.00 94.81 138 HIS A C 1
ATOM 1091 O O . HIS A 1 138 ? 12.077 -1.776 10.561 1.00 94.81 138 HIS A O 1
ATOM 1097 N N . SER A 1 139 ? 11.572 -0.348 8.903 1.00 95.56 139 SER A N 1
ATOM 1098 C CA . SER A 1 139 ? 10.405 0.241 9.549 1.00 95.56 139 SER A CA 1
ATOM 1099 C C . SER A 1 139 ? 9.378 0.702 8.515 1.00 95.56 139 SER A C 1
ATOM 1101 O O . SER A 1 139 ? 9.669 0.849 7.323 1.00 95.56 139 SER A O 1
ATOM 1103 N N . VAL A 1 140 ? 8.141 0.887 8.975 1.00 96.44 140 VAL A N 1
ATOM 1104 C CA . VAL A 1 140 ? 7.065 1.504 8.197 1.00 96.44 140 VAL A CA 1
ATOM 1105 C C . VAL A 1 140 ? 6.471 2.625 9.028 1.00 96.44 140 VAL A C 1
ATOM 1107 O O . VAL A 1 140 ? 5.912 2.378 10.095 1.00 96.44 140 VAL A O 1
ATOM 1110 N N . GLU A 1 141 ? 6.564 3.846 8.522 1.00 96.00 141 GLU A N 1
ATOM 1111 C CA . GLU A 1 141 ? 5.916 5.001 9.124 1.00 96.00 141 GLU A CA 1
ATOM 1112 C C . GLU A 1 141 ? 4.533 5.199 8.513 1.00 96.00 141 GLU A C 1
ATOM 1114 O O . GLU A 1 141 ? 4.334 5.099 7.299 1.00 96.00 141 GLU A O 1
ATOM 1119 N N . VAL A 1 142 ? 3.553 5.462 9.374 1.00 96.50 142 VAL A N 1
ATOM 1120 C CA . VAL A 1 142 ? 2.152 5.624 8.992 1.00 96.50 142 VAL A CA 1
ATOM 1121 C C . VAL A 1 142 ? 1.773 7.081 9.209 1.00 96.50 142 VAL A C 1
ATOM 1123 O O . VAL A 1 142 ? 1.663 7.537 10.343 1.00 96.50 142 VAL A O 1
ATOM 1126 N N . LEU A 1 143 ? 1.555 7.810 8.117 1.00 95.88 143 LEU A N 1
ATOM 1127 C CA . LEU A 1 143 ? 1.273 9.243 8.118 1.00 95.88 143 LEU A CA 1
ATOM 1128 C C . LEU A 1 143 ? -0.173 9.491 7.653 1.00 95.88 143 LEU A C 1
ATOM 1130 O O . LEU A 1 143 ? -0.466 9.428 6.452 1.00 95.88 143 LEU A O 1
ATOM 1134 N N . PRO A 1 144 ? -1.122 9.756 8.571 1.00 94.38 144 PRO A N 1
ATOM 1135 C CA . PRO A 1 144 ? -2.494 10.100 8.211 1.00 94.38 144 PRO A CA 1
ATOM 1136 C C . PRO A 1 144 ? -2.562 11.413 7.428 1.00 94.38 144 PRO A C 1
ATOM 1138 O O . PRO A 1 144 ? -1.890 12.390 7.754 1.00 94.38 144 PRO A O 1
ATOM 1141 N N . HIS A 1 145 ? -3.416 11.474 6.406 1.00 92.56 145 HIS A N 1
ATOM 1142 C CA . HIS A 1 145 ? -3.584 12.705 5.643 1.00 92.56 145 HIS A CA 1
ATOM 1143 C C . HIS A 1 145 ? -4.387 13.743 6.463 1.00 92.56 145 HIS A C 1
ATOM 1145 O O . HIS A 1 145 ? -5.524 13.461 6.845 1.00 92.56 145 HIS A O 1
ATOM 1151 N N . PRO A 1 146 ? -3.908 14.996 6.627 1.00 88.31 146 PRO A N 1
ATOM 1152 C CA . PRO A 1 146 ? -4.511 15.977 7.544 1.00 88.31 146 PRO A CA 1
ATOM 1153 C C . PRO A 1 146 ? -5.950 16.380 7.184 1.00 88.31 146 PRO A C 1
ATOM 1155 O O . PRO A 1 146 ? -6.781 16.595 8.055 1.00 88.31 146 PRO A O 1
ATOM 1158 N N . ARG A 1 147 ? -6.261 16.484 5.884 1.00 90.19 147 ARG A N 1
ATOM 1159 C CA . ARG A 1 147 ? -7.596 16.864 5.381 1.00 90.19 147 ARG A CA 1
ATOM 1160 C C . ARG A 1 147 ? -8.489 15.693 4.967 1.00 90.19 147 ARG A C 1
ATOM 1162 O O . ARG A 1 147 ? -9.678 15.894 4.747 1.00 90.19 147 ARG A O 1
ATOM 1169 N N . LYS A 1 148 ? -7.933 14.494 4.773 1.00 90.25 148 LYS A N 1
ATOM 1170 C CA . LYS A 1 148 ? -8.664 13.358 4.198 1.00 90.25 148 LYS A CA 1
ATOM 1171 C C . LYS A 1 148 ? -8.483 12.122 5.084 1.00 90.25 148 LYS A C 1
ATOM 1173 O O . LYS A 1 148 ? -7.557 11.355 4.850 1.00 90.25 148 LYS A O 1
ATOM 1178 N N . PRO A 1 149 ? -9.388 11.861 6.042 1.00 88.56 149 PRO A N 1
ATOM 1179 C CA . PRO A 1 149 ? -9.194 10.815 7.055 1.00 88.56 149 PRO A CA 1
ATOM 1180 C C . PRO A 1 149 ? -9.189 9.386 6.490 1.00 88.56 149 PRO A C 1
ATOM 1182 O O . PRO A 1 149 ? -8.811 8.445 7.175 1.00 88.56 149 PRO A O 1
ATOM 1185 N N . HIS A 1 150 ? -9.614 9.206 5.239 1.00 90.62 150 HIS A N 1
ATOM 1186 C CA . HIS A 1 150 ? -9.573 7.924 4.540 1.00 90.62 150 HIS A CA 1
ATOM 1187 C C . HIS A 1 150 ? -8.250 7.687 3.796 1.00 90.62 150 HIS A C 1
ATOM 1189 O O . HIS A 1 150 ? -8.073 6.614 3.233 1.00 90.62 150 HIS A O 1
ATOM 1195 N N . TRP A 1 151 ? -7.329 8.651 3.762 1.00 95.25 151 TRP A N 1
ATOM 1196 C CA . TRP A 1 151 ? -6.020 8.493 3.132 1.00 95.25 151 TRP A CA 1
ATOM 1197 C C . TRP A 1 151 ? -4.921 8.394 4.178 1.00 95.25 151 TRP A C 1
ATOM 1199 O O . TRP A 1 151 ? -4.875 9.173 5.131 1.00 95.25 151 TRP A O 1
ATOM 1209 N N . VAL A 1 152 ? -4.000 7.468 3.945 1.00 96.44 152 VAL A N 1
ATOM 1210 C CA . VAL A 1 152 ? -2.777 7.329 4.723 1.00 96.44 152 VAL A CA 1
ATOM 1211 C C . VAL A 1 152 ? -1.600 7.164 3.770 1.00 96.44 152 VAL A C 1
ATOM 1213 O O . VAL A 1 152 ? -1.710 6.505 2.732 1.00 96.44 152 VAL A O 1
ATOM 1216 N N . LEU A 1 153 ? -0.490 7.808 4.097 1.00 96.81 153 LEU A N 1
ATOM 1217 C CA . LEU A 1 153 ? 0.783 7.612 3.430 1.00 96.81 153 LEU A CA 1
ATOM 1218 C C . LEU A 1 153 ? 1.597 6.634 4.276 1.00 96.81 153 LEU A C 1
ATOM 1220 O O . LEU A 1 153 ? 1.776 6.847 5.470 1.00 96.81 153 LEU A O 1
ATOM 1224 N N . LEU A 1 154 ? 2.046 5.549 3.658 1.00 96.69 154 LEU A N 1
ATOM 1225 C CA . LEU A 1 154 ? 3.008 4.629 4.246 1.00 96.69 154 LEU A CA 1
ATOM 1226 C C . LEU A 1 154 ? 4.387 4.979 3.712 1.00 96.69 154 LEU A C 1
ATOM 1228 O O . LEU A 1 154 ? 4.578 4.973 2.494 1.00 96.69 154 LEU A O 1
ATOM 1232 N N . GLU A 1 155 ? 5.333 5.253 4.595 1.00 96.75 155 GLU A N 1
ATOM 1233 C CA . GLU A 1 155 ? 6.740 5.389 4.234 1.00 96.75 155 GLU A CA 1
ATOM 1234 C C . GLU A 1 155 ? 7.477 4.130 4.676 1.00 96.75 155 GLU A C 1
ATOM 1236 O O . GLU A 1 155 ? 7.527 3.793 5.852 1.00 96.75 155 GLU A O 1
ATOM 1241 N N . ILE A 1 156 ? 7.978 3.384 3.699 1.00 95.69 156 ILE A N 1
ATOM 1242 C CA . ILE A 1 156 ? 8.666 2.115 3.875 1.00 95.69 156 ILE A CA 1
ATOM 1243 C C . ILE A 1 156 ? 10.160 2.420 3.876 1.00 95.69 156 ILE A C 1
ATOM 1245 O O . ILE A 1 156 ? 10.721 2.782 2.838 1.00 95.69 156 ILE A O 1
ATOM 1249 N N . VAL A 1 157 ? 10.789 2.293 5.041 1.00 94.69 157 VAL A N 1
ATOM 1250 C CA . VAL A 1 157 ? 12.207 2.599 5.234 1.00 94.69 157 VAL A CA 1
ATOM 1251 C C . VAL A 1 157 ? 13.026 1.321 5.097 1.00 94.69 157 VAL A C 1
ATOM 1253 O O . VAL A 1 157 ? 12.771 0.313 5.766 1.00 94.69 157 VAL A O 1
ATOM 1256 N N . ARG A 1 158 ? 14.028 1.359 4.220 1.00 87.56 158 ARG A N 1
ATOM 1257 C CA . ARG A 1 158 ? 15.013 0.293 4.022 1.00 87.56 158 ARG A CA 1
ATOM 1258 C C . ARG A 1 158 ? 16.379 0.828 4.449 1.00 87.56 158 ARG A C 1
ATOM 1260 O O . ARG A 1 158 ? 16.850 1.800 3.867 1.00 87.56 158 ARG A O 1
ATOM 1267 N N . GLY A 1 159 ? 16.947 0.222 5.491 1.00 77.62 159 GLY A N 1
ATOM 1268 C CA . GLY A 1 159 ? 18.317 0.475 5.950 1.00 77.62 159 GLY A CA 1
ATOM 1269 C C . GLY A 1 159 ? 19.349 -0.310 5.157 1.00 77.62 159 GLY A C 1
ATOM 1270 O O . GLY A 1 159 ? 18.954 -1.306 4.506 1.00 77.62 159 GLY A O 1
#

Foldseek 3Di:
DDPVVVVVVVLLVPQAADDDDVVLVVLLCPVVVVVVVVQVVQCVPVHPPSVVVVVVLCVPVVSVVQVVQVVLQSLLQVLLVVLQSVLSQAASNNYHWRFNDKGADPQGIKTKTFADPRGWLVSCVVRFPSSLVSSVAPTWDWAADPPDRRIIMIDGGHD

Secondary structure (DSSP, 8-state):
--HHHHHHHHHHHHSPPPPPPHHHHHHHHHHHHHHHHHHHHHHHHH-S-TTHHHHHHHHSHHHHHHHHHHHHHHHHHHHHHHHHHHTT---TTSPPPEEEEEEEETTEEEEEEEPPTT--HHHHHT-HHHHHHHHT-SEEEEEE-SS-TTEEEEEEE--

Radius of gyration: 19.06 Å; chains: 1; bounding box: 40×32×66 Å